Protein AF-A0A439R887-F1 (afdb_monomer_lite)

Foldseek 3Di:
DDDDDDDDDDDDDPLVVQLLCVLCVVVVHDSVVLVVQCVVCVVVVHHSDDPVSVVSSVVSCVVSVPPDDPVCVVVDDDPPDDPVPDFDDDDDDDDDPDALVPPVVCPALVNVVVPPPPSDKCWPPPNVSPDDQQTWIWDDDPPWIKIKGWNDWFSDDPDRPDTDTDIDIDTDDDDPDD

Sequence (178 aa):
MTIERVQTGVRLEKRLVKVLKALAEHRDMSLGELIEGIVLHAFEGQTPFSAATLETIGQLKRIYGMELGAADSHRLVEIAGEGDDQPFERSHSIVLSGPIDRVFPLFTPTGETLWVDGWDPEFLHPQDGETRQGMVFRTAHGDETTLWACTDWDPVALCPGDAGFAFRICRGGLPPDR

Secondary structure (DSSP, 8-state):
-------------HHHHHHHHHHHHHTT--HHHHHHHHHHHHHTT--SS-HHHHHHHHHHHHHHT----GGGTTT-----SS-TTPPPP-------SS-HHHHGGGGSHHHHTTTSTT---EEEESTT----TT-EEEEEETTEEEEEEEEEEESS-SSTT--EEEEEEEESS-----

pLDDT: mean 83.42, std 14.76, range [33.59, 97.62]

Radius of gyration: 22.17 Å; chains: 1; bounding box: 48×38×55 Å

Structure (mmCIF, N/CA/C/O backbone):
data_AF-A0A439R887-F1
#
_entry.id   AF-A0A439R887-F1
#
loop_
_atom_site.group_PDB
_atom_site.id
_atom_site.type_symbol
_atom_site.label_atom_id
_atom_site.label_alt_id
_atom_site.label_comp_id
_atom_site.label_asym_id
_atom_site.label_entity_id
_atom_site.label_seq_id
_atom_site.pdbx_PDB_ins_code
_atom_site.Cartn_x
_atom_site.Cartn_y
_atom_site.Cartn_z
_atom_site.occupancy
_atom_site.B_iso_or_equiv
_atom_site.auth_seq_id
_atom_site.auth_comp_id
_atom_site.auth_asym_id
_atom_site.auth_atom_id
_atom_site.pdbx_PDB_model_num
ATOM 1 N N . MET A 1 1 ? -16.668 16.278 -2.827 1.00 71.94 1 MET A N 1
ATOM 2 C CA . MET A 1 1 ? -15.305 16.748 -3.148 1.00 71.94 1 MET A CA 1
ATOM 3 C C . MET A 1 1 ? -14.646 15.667 -3.985 1.00 71.94 1 MET A C 1
ATOM 5 O O . MET A 1 1 ? -14.754 14.510 -3.606 1.00 71.94 1 MET A O 1
ATOM 9 N N . THR A 1 2 ? -14.071 16.012 -5.135 1.00 78.81 2 THR A N 1
ATOM 10 C CA . THR A 1 2 ? -13.355 15.055 -5.998 1.00 78.81 2 THR A CA 1
ATOM 11 C C . THR A 1 2 ? -11.912 14.959 -5.522 1.00 78.81 2 THR A C 1
ATOM 13 O O . THR A 1 2 ? -11.317 15.993 -5.227 1.00 78.81 2 THR A O 1
ATOM 16 N N . ILE A 1 3 ? -11.371 13.746 -5.421 1.00 90.94 3 ILE A N 1
ATOM 17 C CA . ILE A 1 3 ? -10.000 13.503 -4.959 1.00 90.94 3 ILE A CA 1
ATOM 18 C C . ILE A 1 3 ? -9.285 12.514 -5.882 1.00 90.94 3 ILE A C 1
ATOM 20 O O . ILE A 1 3 ? -9.931 11.708 -6.553 1.00 90.94 3 ILE A O 1
ATOM 24 N N . GLU A 1 4 ? -7.958 12.566 -5.873 1.00 88.94 4 GLU A N 1
ATOM 25 C CA . GLU A 1 4 ? -7.071 11.599 -6.519 1.00 88.94 4 GLU A CA 1
ATOM 26 C C . GLU A 1 4 ? -6.555 10.596 -5.479 1.00 88.94 4 GLU A C 1
ATOM 28 O O . GLU A 1 4 ? -6.311 10.959 -4.328 1.00 88.94 4 GLU A O 1
ATOM 33 N N . ARG A 1 5 ? -6.402 9.325 -5.871 1.00 86.31 5 ARG A N 1
ATOM 34 C CA . ARG A 1 5 ? -5.885 8.261 -5.000 1.00 86.31 5 ARG A CA 1
ATOM 35 C C . ARG A 1 5 ? -4.577 7.722 -5.558 1.00 86.31 5 ARG A C 1
ATOM 37 O O . ARG A 1 5 ? -4.506 7.371 -6.731 1.00 86.31 5 ARG A O 1
ATOM 44 N N . VAL A 1 6 ? -3.584 7.575 -4.686 1.00 86.56 6 VAL A N 1
ATOM 45 C CA . VAL A 1 6 ? -2.276 6.997 -5.016 1.00 86.56 6 VAL A CA 1
ATOM 46 C C . VAL A 1 6 ? -2.082 5.708 -4.224 1.00 86.56 6 VAL A C 1
ATOM 48 O O . VAL A 1 6 ? -2.336 5.667 -3.020 1.00 86.56 6 VAL A O 1
ATOM 51 N N . GLN A 1 7 ? -1.626 4.643 -4.888 1.00 79.25 7 GLN A N 1
ATOM 52 C CA . GLN A 1 7 ? -1.245 3.407 -4.204 1.00 79.25 7 GLN A CA 1
ATOM 53 C C . GLN A 1 7 ? 0.151 3.550 -3.594 1.00 79.25 7 GLN A C 1
ATOM 55 O O . GLN A 1 7 ? 1.108 3.888 -4.290 1.00 79.25 7 GLN A O 1
ATOM 60 N N . THR A 1 8 ? 0.284 3.254 -2.301 1.00 78.88 8 THR A N 1
ATOM 61 C CA . THR A 1 8 ? 1.555 3.356 -1.573 1.00 78.88 8 THR A CA 1
ATOM 62 C C . THR A 1 8 ? 1.997 1.993 -1.043 1.00 78.88 8 THR A C 1
ATOM 64 O O . THR A 1 8 ? 1.184 1.166 -0.630 1.00 78.88 8 THR A O 1
ATOM 67 N N . GLY A 1 9 ? 3.307 1.737 -1.075 1.00 79.31 9 GLY A N 1
ATOM 68 C CA . GLY A 1 9 ? 3.920 0.552 -0.475 1.00 79.31 9 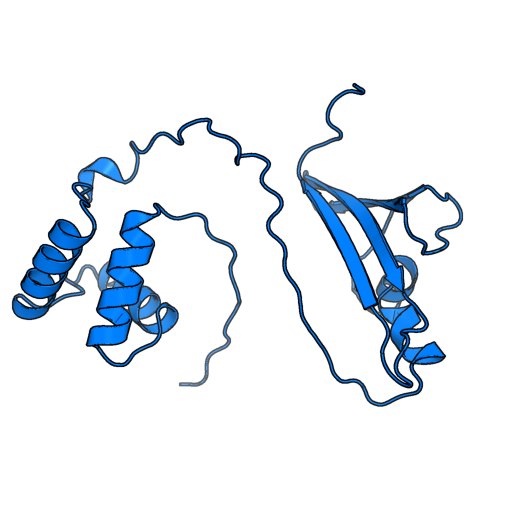GLY A CA 1
ATOM 69 C C . GLY A 1 9 ? 4.550 0.915 0.864 1.00 79.31 9 GLY A C 1
ATOM 70 O O . GLY A 1 9 ? 5.709 1.313 0.894 1.00 79.31 9 GLY A O 1
ATOM 71 N N . VAL A 1 10 ? 3.792 0.815 1.958 1.00 83.00 10 VAL A N 1
ATOM 72 C CA . VAL A 1 10 ? 4.299 1.069 3.318 1.00 83.00 10 VAL A CA 1
ATOM 73 C C . VAL A 1 10 ? 4.499 -0.237 4.084 1.00 83.00 10 VAL A C 1
ATOM 75 O O . VAL A 1 10 ? 3.668 -1.145 4.012 1.00 83.00 10 VAL A O 1
ATOM 78 N N . ARG A 1 11 ? 5.594 -0.326 4.848 1.00 82.12 11 ARG A N 1
ATOM 79 C CA . ARG A 1 11 ? 5.828 -1.405 5.819 1.00 82.12 11 ARG A CA 1
ATOM 80 C C . ARG A 1 11 ? 5.211 -1.001 7.156 1.00 82.12 11 ARG A C 1
ATOM 82 O O . ARG A 1 11 ? 5.446 0.095 7.652 1.00 82.12 11 ARG A O 1
ATOM 89 N N . LEU A 1 12 ? 4.397 -1.884 7.725 1.00 89.25 12 LEU A N 1
ATOM 90 C CA . LEU A 1 12 ? 3.714 -1.686 9.002 1.00 89.25 12 LEU A CA 1
ATOM 91 C C . LEU A 1 12 ? 3.851 -2.951 9.847 1.00 89.25 12 LEU A C 1
ATOM 93 O O . LEU A 1 12 ? 3.983 -4.054 9.312 1.00 89.25 12 LEU A O 1
ATOM 97 N N . GLU A 1 13 ? 3.773 -2.808 11.169 1.00 91.69 13 GLU A N 1
ATOM 98 C CA . GLU A 1 13 ? 3.819 -3.958 12.069 1.00 91.69 13 GLU A CA 1
ATOM 99 C C . GLU A 1 13 ? 2.657 -4.931 11.783 1.00 91.69 13 GLU A C 1
ATOM 101 O O . GLU A 1 13 ? 1.506 -4.546 11.554 1.00 91.69 13 GLU A O 1
ATOM 106 N N . LYS A 1 14 ? 2.968 -6.229 11.772 1.00 89.00 14 LYS A N 1
ATOM 107 C CA . LYS A 1 14 ? 2.067 -7.296 11.320 1.00 89.00 14 LYS A CA 1
ATOM 108 C C . LYS A 1 14 ? 0.748 -7.339 12.094 1.00 89.00 14 LYS A C 1
ATOM 110 O O . LYS A 1 14 ? -0.310 -7.529 11.491 1.00 89.00 14 LYS A O 1
ATOM 115 N N . ARG A 1 15 ? 0.788 -7.229 13.423 1.00 93.75 15 ARG A N 1
ATOM 116 C CA . ARG A 1 15 ? -0.407 -7.248 14.279 1.00 93.75 15 ARG A CA 1
ATOM 117 C C . ARG A 1 15 ? -1.204 -5.952 14.116 1.00 93.75 15 ARG A C 1
ATOM 119 O O . ARG A 1 15 ? -2.429 -6.019 14.132 1.00 93.75 15 ARG A O 1
ATOM 126 N N . LEU A 1 16 ? -0.559 -4.812 13.860 1.00 94.81 16 LEU A N 1
ATOM 127 C CA . LEU A 1 16 ? -1.212 -3.530 13.566 1.00 94.81 16 LEU A CA 1
ATOM 128 C C . LEU A 1 16 ? -2.063 -3.607 12.322 1.00 94.81 16 LEU A C 1
ATOM 130 O O . LEU A 1 16 ? -3.242 -3.267 12.374 1.00 94.81 16 LEU A O 1
ATOM 134 N N . VAL A 1 17 ? -1.518 -4.163 11.245 1.00 95.00 17 VAL A N 1
ATOM 135 C CA . VAL A 1 17 ? -2.292 -4.374 10.022 1.00 95.00 17 VAL A CA 1
ATOM 136 C C . VAL A 1 17 ? -3.487 -5.301 10.274 1.00 95.00 17 VAL A C 1
ATOM 138 O O . VAL A 1 17 ? -4.568 -5.046 9.748 1.00 95.00 17 VAL A O 1
ATOM 141 N N . LYS A 1 18 ? -3.346 -6.343 11.107 1.00 93.81 18 LYS A N 1
ATOM 142 C CA . LYS A 1 18 ? -4.470 -7.231 11.465 1.00 93.81 18 LYS A CA 1
ATOM 143 C C . LYS A 1 18 ? -5.569 -6.506 12.242 1.00 93.81 18 LYS A C 1
ATOM 145 O O . LYS A 1 18 ? -6.741 -6.665 11.909 1.00 93.81 18 LYS A O 1
ATOM 150 N N . VAL A 1 19 ? -5.200 -5.706 13.243 1.00 97.12 19 VAL A N 1
ATOM 151 C CA . VAL A 1 19 ? -6.155 -4.909 14.029 1.00 97.12 19 VAL A CA 1
ATOM 152 C C . VAL A 1 19 ? -6.863 -3.892 13.134 1.00 97.12 19 VAL A C 1
ATOM 154 O O . VAL A 1 19 ? -8.087 -3.817 13.170 1.00 97.12 19 VAL A O 1
ATOM 157 N N . LEU A 1 20 ? -6.123 -3.160 12.294 1.00 96.69 20 LEU A N 1
ATOM 158 C CA . LEU A 1 20 ? -6.692 -2.160 11.387 1.00 96.69 20 LEU A CA 1
ATOM 159 C C . LEU A 1 20 ? -7.643 -2.786 10.362 1.00 96.69 20 LEU A C 1
ATOM 161 O O . LEU A 1 20 ? -8.750 -2.289 10.190 1.00 96.69 20 LEU A O 1
ATOM 165 N N . LYS A 1 21 ? -7.257 -3.899 9.723 1.00 95.62 21 LYS A N 1
ATOM 166 C CA . LYS A 1 21 ? -8.122 -4.602 8.760 1.00 95.62 21 LYS A CA 1
ATOM 167 C C . LYS A 1 21 ? -9.399 -5.128 9.415 1.00 95.62 21 LYS A C 1
ATOM 169 O O . LYS A 1 21 ? -10.473 -4.955 8.858 1.00 95.62 21 LYS A O 1
ATOM 174 N N . ALA A 1 22 ? -9.293 -5.725 10.602 1.00 96.50 22 ALA A N 1
ATOM 175 C CA . ALA A 1 22 ? -10.462 -6.221 11.323 1.00 96.50 22 ALA A CA 1
ATOM 176 C C . ALA A 1 22 ? -11.391 -5.088 11.789 1.00 96.50 22 ALA A C 1
ATOM 178 O O . ALA A 1 22 ? -12.608 -5.245 11.773 1.00 96.50 22 ALA A 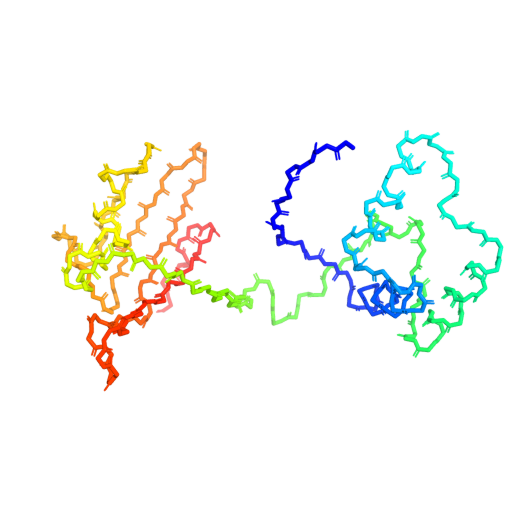O 1
ATOM 179 N N . LEU A 1 23 ? -10.833 -3.940 12.185 1.00 97.31 23 LEU A N 1
ATOM 180 C CA . LEU A 1 23 ? -11.625 -2.767 12.546 1.00 97.31 23 LEU A CA 1
ATOM 181 C C . LEU A 1 23 ? -12.331 -2.155 11.331 1.00 97.31 23 LEU A C 1
ATOM 183 O O . LEU A 1 23 ? -13.487 -1.761 11.452 1.00 97.31 23 LEU A O 1
ATOM 187 N N . ALA A 1 24 ? -11.642 -2.074 10.189 1.00 96.81 24 ALA A N 1
ATOM 188 C CA . ALA A 1 24 ? -12.210 -1.579 8.938 1.00 96.81 24 ALA A CA 1
ATOM 189 C C . ALA A 1 24 ? -13.404 -2.445 8.503 1.00 96.81 24 ALA A C 1
ATOM 191 O O . ALA A 1 24 ? -14.481 -1.910 8.254 1.00 96.81 24 ALA A O 1
ATOM 192 N N . GLU A 1 25 ? -13.245 -3.773 8.556 1.00 96.44 25 GLU A N 1
ATOM 193 C CA . GLU A 1 25 ? -14.320 -4.739 8.293 1.00 96.44 25 GLU A CA 1
ATOM 194 C C . GLU A 1 25 ? -15.502 -4.557 9.256 1.00 96.44 25 GLU A C 1
ATOM 196 O O . GLU A 1 25 ? -16.642 -4.440 8.829 1.00 96.44 25 GLU A O 1
ATOM 201 N N . HIS A 1 26 ? -15.246 -4.432 10.565 1.00 94.69 26 HIS A N 1
ATOM 202 C CA . HIS A 1 26 ? -16.297 -4.187 11.565 1.00 94.69 26 HIS A CA 1
ATOM 203 C C . HIS A 1 26 ? -17.066 -2.870 11.321 1.00 94.69 26 HIS A C 1
ATOM 205 O O . HIS A 1 26 ? -18.134 -2.647 11.893 1.00 94.69 26 HIS A O 1
ATOM 211 N N . ARG A 1 27 ? -16.503 -1.938 10.549 1.00 92.50 27 ARG A N 1
ATOM 212 C CA . ARG A 1 27 ? -17.101 -0.632 10.251 1.00 92.50 27 ARG A CA 1
ATOM 213 C C . ARG A 1 27 ? -17.559 -0.498 8.803 1.00 92.50 27 ARG A C 1
ATOM 215 O O . ARG A 1 27 ? -17.874 0.622 8.408 1.00 92.50 27 ARG A O 1
ATOM 222 N N . ASP A 1 28 ? -17.595 -1.602 8.058 1.00 95.19 28 ASP A N 1
ATOM 223 C CA . ASP A 1 28 ? -18.018 -1.653 6.658 1.00 95.19 28 ASP A CA 1
ATOM 224 C C . ASP A 1 28 ? -17.296 -0.608 5.782 1.00 95.19 28 ASP A C 1
ATOM 226 O O . ASP A 1 28 ? -17.901 0.049 4.935 1.00 95.19 28 ASP A O 1
ATOM 230 N N . MET A 1 29 ? -15.989 -0.417 6.008 1.00 95.94 29 MET A N 1
ATOM 231 C CA . MET A 1 29 ? -15.157 0.546 5.275 1.00 95.94 29 MET A CA 1
ATOM 232 C C . MET A 1 29 ? -13.830 -0.064 4.829 1.00 95.94 29 MET A C 1
ATOM 234 O O . MET A 1 29 ? -13.356 -1.061 5.375 1.00 95.94 29 MET A O 1
ATOM 238 N N . SER A 1 30 ? -13.186 0.558 3.844 1.00 94.56 30 SER A N 1
ATOM 239 C CA . SER A 1 30 ? -11.858 0.137 3.405 1.00 94.56 30 SER A CA 1
ATOM 240 C C . SER A 1 30 ? -10.769 0.510 4.420 1.00 94.56 30 SER A C 1
ATOM 242 O O . SER A 1 30 ? -10.880 1.473 5.180 1.00 94.56 30 SER A O 1
ATOM 244 N N . LEU A 1 31 ? -9.645 -0.218 4.386 1.00 93.62 31 LEU A N 1
ATOM 245 C CA . LEU A 1 31 ? -8.458 0.131 5.177 1.00 93.62 31 LEU A CA 1
ATOM 246 C C . LEU A 1 31 ? -7.951 1.548 4.853 1.00 93.62 31 LEU A C 1
ATOM 248 O O . LEU A 1 31 ? -7.495 2.249 5.751 1.00 93.62 31 LEU A O 1
ATOM 252 N N . GLY A 1 32 ? -8.043 1.963 3.584 1.00 93.00 32 GLY A N 1
ATOM 253 C CA . GLY A 1 32 ? -7.653 3.305 3.149 1.00 93.00 32 GLY A CA 1
ATOM 254 C C . GLY A 1 32 ? -8.511 4.391 3.795 1.00 93.00 32 GLY A C 1
ATOM 255 O O . GLY A 1 32 ? -7.962 5.301 4.402 1.00 93.00 32 GLY A O 1
ATOM 256 N N . GLU A 1 33 ? -9.840 4.252 3.759 1.00 94.44 33 GLU A N 1
ATOM 257 C CA . GLU A 1 33 ? -10.764 5.207 4.396 1.00 94.44 33 GLU A CA 1
ATOM 258 C C . GLU A 1 33 ? -10.558 5.288 5.911 1.00 94.44 33 GLU A C 1
ATOM 260 O O . GLU A 1 33 ? -10.559 6.380 6.479 1.00 94.44 33 GLU A O 1
ATOM 265 N N . LEU A 1 34 ? -10.326 4.144 6.565 1.00 96.06 34 LEU A N 1
ATOM 266 C CA . LEU A 1 34 ? -10.011 4.110 7.990 1.00 96.06 34 LEU A CA 1
ATOM 267 C C . LEU A 1 34 ? -8.724 4.893 8.294 1.00 96.06 34 LEU A C 1
ATOM 269 O O . LEU A 1 34 ? -8.705 5.702 9.220 1.00 96.06 34 LEU A O 1
ATOM 273 N N . ILE A 1 35 ? -7.652 4.659 7.530 1.00 94.69 35 ILE A N 1
ATOM 274 C CA . ILE A 1 35 ? -6.363 5.337 7.732 1.00 94.69 35 ILE A CA 1
ATOM 275 C C . ILE A 1 35 ? -6.487 6.836 7.451 1.00 94.69 35 ILE A C 1
ATOM 277 O O . ILE A 1 35 ? -6.047 7.635 8.275 1.00 94.69 35 ILE A O 1
ATOM 281 N N . GLU A 1 36 ? -7.110 7.226 6.337 1.00 94.81 36 GLU A N 1
ATOM 282 C CA . GLU A 1 36 ? -7.353 8.631 5.995 1.00 94.81 36 GLU A CA 1
ATOM 283 C C . GLU A 1 36 ? -8.132 9.334 7.113 1.00 94.81 36 GLU A C 1
ATOM 285 O O . GLU A 1 36 ? -7.715 10.389 7.588 1.00 94.81 36 GLU A O 1
ATOM 290 N N . GLY A 1 37 ? -9.200 8.707 7.617 1.00 94.69 37 GLY A N 1
ATOM 291 C CA . GLY A 1 37 ? -9.980 9.232 8.735 1.00 94.69 37 GLY A CA 1
ATOM 292 C C . GLY A 1 37 ? -9.150 9.424 10.006 1.00 94.69 37 GLY A C 1
ATOM 293 O O . GLY A 1 37 ? -9.233 10.481 10.633 1.00 94.69 37 GLY A O 1
ATOM 294 N N . ILE A 1 38 ? -8.320 8.443 10.379 1.00 95.50 38 ILE A N 1
ATOM 295 C CA . ILE A 1 38 ? -7.424 8.547 11.543 1.00 95.50 38 ILE A CA 1
ATOM 296 C C . ILE A 1 38 ? -6.452 9.720 11.380 1.00 95.50 38 ILE A C 1
ATOM 298 O O . ILE A 1 38 ? -6.281 10.509 12.310 1.00 95.50 38 ILE A O 1
ATOM 302 N N . VAL A 1 39 ? -5.822 9.834 10.208 1.00 95.38 39 VAL A N 1
ATOM 303 C CA . VAL A 1 39 ? -4.808 10.856 9.921 1.00 95.38 39 VAL A CA 1
ATOM 304 C C . VAL A 1 39 ? -5.417 12.256 9.920 1.00 95.38 39 VAL A C 1
ATOM 306 O O . VAL A 1 39 ? -4.837 13.155 10.522 1.00 95.38 39 VAL A O 1
ATOM 309 N N . LEU A 1 40 ? -6.600 12.443 9.327 1.00 95.38 40 LEU A N 1
ATOM 310 C CA . LEU A 1 40 ? -7.287 13.739 9.319 1.00 95.38 40 LEU A CA 1
ATOM 311 C C . LEU A 1 40 ? -7.625 14.218 10.738 1.00 95.38 40 LEU A C 1
ATOM 313 O O . LEU A 1 40 ? -7.297 15.347 11.091 1.00 95.38 40 LEU A O 1
ATOM 317 N N . HIS A 1 41 ? -8.179 13.348 11.592 1.00 94.31 41 HIS A N 1
ATOM 318 C CA . HIS A 1 41 ? -8.421 13.704 12.997 1.00 94.31 41 HIS A CA 1
ATOM 319 C C . HIS A 1 41 ? -7.114 14.027 13.730 1.00 94.31 41 HIS A C 1
ATOM 321 O O . HIS A 1 41 ? -7.066 14.981 14.503 1.00 94.31 41 HIS A O 1
ATOM 327 N N . ALA A 1 42 ? -6.042 13.265 13.483 1.00 92.75 42 ALA A N 1
ATOM 328 C CA . ALA A 1 42 ? -4.742 13.516 14.096 1.00 92.75 42 ALA A CA 1
ATOM 329 C C . ALA A 1 42 ? -4.143 14.868 13.665 1.00 92.75 42 ALA A C 1
ATOM 331 O O . ALA A 1 42 ? -3.608 15.583 14.512 1.00 92.75 42 ALA A O 1
ATOM 332 N N . PHE A 1 43 ? -4.273 15.250 12.389 1.00 94.38 43 PHE A N 1
ATOM 333 C CA . PHE A 1 43 ? -3.866 16.570 11.890 1.00 94.38 43 PHE A CA 1
ATOM 334 C C . PHE A 1 43 ? -4.647 17.713 12.549 1.00 94.38 43 PHE A C 1
ATOM 336 O O . PHE A 1 43 ? -4.085 18.781 12.778 1.00 94.38 43 PHE A O 1
ATOM 343 N N . GLU A 1 44 ? -5.907 17.479 12.917 1.00 96.06 44 GLU A N 1
ATOM 344 C CA . GLU A 1 44 ? -6.741 18.432 13.659 1.00 96.06 44 GLU A CA 1
ATOM 345 C C . GLU A 1 44 ? -6.565 18.354 15.189 1.00 96.06 44 GLU A C 1
ATOM 347 O O . GLU A 1 44 ? -7.215 19.096 15.927 1.00 96.06 44 GLU A O 1
ATOM 352 N N . GLY A 1 45 ? -5.704 17.463 15.695 1.00 93.50 45 GLY A N 1
ATOM 353 C CA . GLY A 1 45 ? -5.504 17.247 17.133 1.00 93.50 45 GLY A CA 1
ATOM 354 C C . GLY A 1 45 ? -6.703 16.606 17.849 1.00 93.50 45 GLY A C 1
ATOM 355 O O . GLY A 1 45 ? -6.828 16.718 19.069 1.00 93.50 45 GLY A O 1
ATOM 356 N N . GLN A 1 46 ? -7.595 15.948 17.109 1.00 91.12 46 GLN A N 1
ATOM 357 C CA . GLN A 1 46 ? -8.801 15.298 17.618 1.00 91.12 46 GLN A CA 1
ATOM 358 C C . GLN A 1 46 ? -8.586 13.799 17.865 1.00 91.12 46 GLN A C 1
ATOM 360 O O . GLN A 1 46 ? -7.668 13.172 17.335 1.00 91.12 46 GLN A O 1
ATOM 365 N N . THR A 1 47 ? -9.470 13.185 18.658 1.00 91.06 47 THR A N 1
ATOM 366 C CA . THR A 1 47 ? -9.452 11.735 18.881 1.00 91.06 47 THR A CA 1
ATOM 367 C C . THR A 1 47 ? -10.228 11.013 17.773 1.00 91.06 47 THR A C 1
ATOM 369 O O . THR A 1 47 ? -11.441 11.205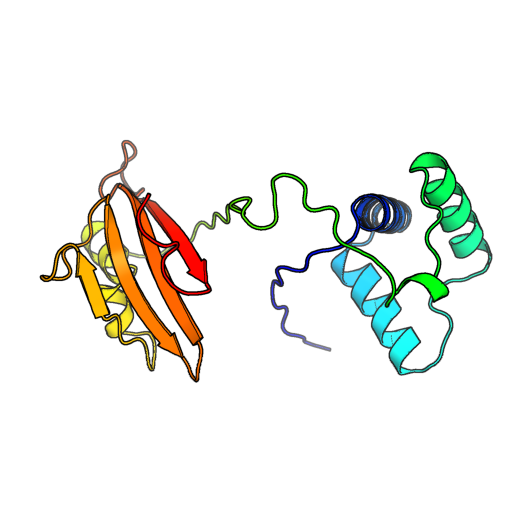 17.683 1.00 91.06 47 THR A O 1
ATOM 372 N N . PRO A 1 48 ? -9.595 10.129 16.982 1.00 91.44 48 PRO A N 1
ATOM 373 C CA . PRO A 1 48 ? -10.226 9.492 15.819 1.00 91.44 48 PRO A CA 1
ATOM 374 C C . PRO A 1 48 ? -11.292 8.444 16.173 1.00 91.44 48 PRO A C 1
ATOM 376 O O . PRO A 1 48 ? -12.015 7.959 15.304 1.00 91.44 48 PRO A O 1
ATOM 379 N N . PHE A 1 49 ? -11.383 8.044 17.444 1.00 95.19 49 PHE A N 1
ATOM 380 C CA . PHE A 1 49 ? -12.195 6.915 17.880 1.00 95.19 49 PHE A CA 1
ATOM 381 C C . PHE A 1 49 ? -13.044 7.260 19.100 1.00 95.19 49 PHE A C 1
ATOM 383 O O . PHE A 1 49 ? -12.554 7.798 20.089 1.00 95.19 49 PHE A O 1
ATOM 390 N N . SER A 1 50 ? -14.317 6.866 19.047 1.00 94.12 50 SER A N 1
ATOM 391 C CA . SER A 1 50 ? -15.221 6.903 20.200 1.00 94.12 50 SER A CA 1
ATOM 392 C C . SER A 1 50 ? -14.839 5.862 21.260 1.00 94.12 50 SER A C 1
ATOM 394 O O . SER A 1 50 ? -14.158 4.882 20.952 1.00 94.12 50 SER A O 1
ATOM 396 N N . ALA A 1 51 ? -15.360 6.001 22.483 1.00 96.56 51 ALA A N 1
ATOM 397 C CA . ALA A 1 51 ? -15.149 5.025 23.557 1.00 96.56 51 ALA A CA 1
ATOM 398 C C . ALA A 1 51 ? -15.553 3.589 23.161 1.00 96.56 51 ALA A C 1
ATOM 400 O O . ALA A 1 51 ? -14.795 2.651 23.394 1.00 96.56 51 ALA A O 1
ATOM 401 N N . ALA A 1 52 ? -16.692 3.419 22.479 1.00 95.50 52 ALA A N 1
ATOM 402 C CA . ALA A 1 52 ? -17.139 2.112 21.986 1.00 95.50 52 ALA A CA 1
ATOM 403 C C . ALA A 1 52 ? -16.192 1.539 20.912 1.00 95.50 52 ALA A C 1
ATOM 405 O O . ALA A 1 52 ? -15.898 0.342 20.883 1.00 95.50 52 ALA A O 1
ATOM 406 N N . THR A 1 53 ? -15.659 2.402 20.037 1.00 95.25 53 THR A N 1
ATOM 407 C CA . THR A 1 53 ? -14.641 1.992 19.059 1.00 95.25 53 THR A CA 1
ATOM 408 C C . THR A 1 53 ? -13.356 1.542 19.757 1.00 95.25 53 THR A C 1
ATOM 410 O O . THR A 1 53 ? -12.779 0.528 19.377 1.00 95.25 53 THR A O 1
ATOM 413 N N . LEU A 1 54 ? -12.915 2.268 20.788 1.00 96.88 54 LEU A N 1
ATOM 414 C CA . LEU A 1 54 ? -11.715 1.933 21.558 1.00 96.88 54 LEU A CA 1
ATOM 415 C C . LEU A 1 54 ? -11.856 0.594 22.292 1.00 96.88 54 LEU A C 1
ATOM 417 O O . LEU A 1 54 ? -10.890 -0.165 22.351 1.00 96.88 54 LEU A O 1
ATOM 421 N N . GLU A 1 55 ? -13.050 0.258 22.784 1.00 97.38 55 GLU A N 1
ATOM 422 C CA . GLU A 1 55 ? -13.325 -1.064 23.358 1.00 97.38 55 GLU A CA 1
ATOM 423 C C . GLU A 1 55 ? -13.154 -2.179 22.315 1.00 97.38 55 GLU A C 1
ATOM 425 O O . GLU A 1 55 ? -12.464 -3.171 22.569 1.00 97.38 55 GLU A O 1
ATOM 430 N N . THR A 1 56 ? -13.706 -1.976 21.115 1.00 97.00 56 THR A N 1
ATOM 431 C CA . THR A 1 56 ? -13.561 -2.910 19.985 1.00 97.00 56 THR A CA 1
ATOM 432 C C . THR A 1 56 ? -12.084 -3.085 19.616 1.00 97.00 56 THR A C 1
ATOM 434 O O . THR A 1 56 ? -11.594 -4.206 19.488 1.00 97.00 56 THR A O 1
ATOM 437 N N . ILE A 1 57 ? -11.330 -1.983 19.528 1.00 97.25 57 ILE A N 1
ATOM 438 C CA . ILE A 1 57 ? -9.881 -2.012 19.289 1.00 97.25 57 ILE A CA 1
ATOM 439 C C . ILE A 1 57 ? -9.173 -2.807 20.391 1.00 97.25 57 ILE A C 1
ATOM 441 O O . ILE A 1 57 ? -8.334 -3.650 20.087 1.00 97.25 57 ILE A O 1
ATOM 445 N N . GLY A 1 58 ? -9.527 -2.606 21.662 1.00 97.25 58 GLY A N 1
ATOM 446 C CA . GLY A 1 58 ? -8.962 -3.357 22.784 1.00 97.25 58 GLY A CA 1
ATOM 447 C C . GLY A 1 58 ? -9.252 -4.863 22.723 1.00 97.25 58 GLY A C 1
ATOM 448 O O . GLY A 1 58 ? -8.402 -5.673 23.096 1.00 97.25 58 GLY A O 1
ATOM 449 N N . GLN A 1 59 ? -10.426 -5.269 22.234 1.00 97.62 59 GLN A N 1
ATOM 450 C CA . GLN A 1 59 ? -10.749 -6.677 21.970 1.00 97.62 59 GLN A CA 1
ATOM 451 C C . GLN A 1 59 ? -9.891 -7.241 20.830 1.00 97.62 59 GLN A C 1
ATOM 453 O O . GLN A 1 59 ? -9.256 -8.282 20.998 1.00 97.62 59 GLN A O 1
ATOM 458 N N . LEU A 1 60 ? -9.799 -6.525 19.707 1.00 97.00 60 LEU A N 1
ATOM 459 C CA . LEU A 1 60 ? -8.989 -6.925 18.553 1.00 97.00 60 LEU A CA 1
ATOM 460 C C . LEU A 1 60 ? -7.498 -7.022 18.898 1.00 97.00 60 LEU A C 1
ATOM 462 O O . LEU A 1 60 ? -6.840 -7.989 18.512 1.00 97.00 60 LEU A O 1
ATOM 466 N N . LYS A 1 61 ? -6.967 -6.069 19.674 1.00 97.12 61 LYS A N 1
ATOM 467 C CA . LYS A 1 61 ? -5.589 -6.111 20.179 1.00 97.12 61 LYS A CA 1
ATOM 468 C C . LYS A 1 61 ? -5.333 -7.389 20.971 1.00 97.12 61 LYS A C 1
ATOM 470 O O . LYS A 1 61 ? -4.346 -8.062 20.696 1.00 97.12 61 LYS A O 1
ATOM 475 N N . ARG A 1 62 ? -6.241 -7.777 21.875 1.00 96.94 62 ARG A N 1
ATOM 476 C CA . ARG A 1 62 ? -6.129 -9.034 22.636 1.00 96.94 62 ARG A CA 1
ATOM 477 C C . ARG A 1 62 ? -6.163 -10.267 21.734 1.00 96.94 62 ARG A C 1
ATOM 479 O O . ARG A 1 62 ? -5.319 -11.141 21.892 1.00 96.94 62 ARG A O 1
ATOM 486 N N . ILE A 1 63 ? -7.082 -10.318 20.767 1.00 95.69 63 ILE A N 1
ATOM 487 C CA . ILE A 1 63 ? -7.198 -11.437 19.811 1.00 95.69 63 ILE A CA 1
ATOM 488 C C . ILE A 1 63 ? -5.896 -11.629 19.024 1.00 95.69 63 ILE A C 1
ATOM 490 O O . ILE A 1 63 ? -5.439 -12.753 18.834 1.00 95.69 63 ILE A O 1
ATOM 494 N N . TYR A 1 64 ? -5.279 -10.533 18.581 1.00 92.12 64 TYR A N 1
ATOM 495 C CA . TYR A 1 64 ? -4.051 -10.578 17.787 1.00 92.12 64 TYR A CA 1
ATOM 496 C C . TYR A 1 64 ? -2.758 -10.498 18.613 1.00 92.12 64 TYR A C 1
ATOM 498 O O . TYR A 1 64 ? -1.672 -10.523 18.029 1.00 92.12 64 TYR A O 1
ATOM 506 N N . GLY A 1 65 ? -2.855 -10.415 19.944 1.00 94.19 65 GLY A N 1
ATOM 507 C CA . GLY A 1 65 ? -1.719 -10.273 20.857 1.00 94.19 65 GLY A CA 1
ATOM 508 C C . GLY A 1 65 ? -0.924 -8.978 20.659 1.00 94.19 65 GLY A C 1
ATOM 509 O O . GLY A 1 65 ? 0.302 -8.994 20.735 1.00 94.19 65 GLY A O 1
ATOM 510 N N . MET A 1 66 ? -1.567 -7.867 20.303 1.00 92.81 66 MET A N 1
ATOM 511 C CA . MET A 1 66 ? -0.893 -6.576 20.170 1.00 92.81 66 MET A CA 1
ATOM 512 C C . MET A 1 66 ? -0.797 -5.859 21.517 1.00 92.81 66 MET A C 1
ATOM 514 O O . MET A 1 66 ? -1.792 -5.332 22.012 1.00 92.81 66 MET A O 1
ATOM 518 N N . GLU A 1 67 ? 0.433 -5.679 21.987 1.00 92.12 67 GLU A N 1
ATOM 519 C CA . GLU A 1 67 ? 0.734 -4.887 23.187 1.00 92.12 67 GLU A CA 1
ATOM 520 C C . GLU A 1 67 ? 1.222 -3.464 22.866 1.00 92.12 67 GLU A C 1
ATOM 522 O O . GLU A 1 67 ? 1.187 -2.597 23.733 1.00 92.12 67 GLU A O 1
ATOM 527 N N . LEU A 1 68 ? 1.617 -3.196 21.612 1.00 91.06 68 LEU A N 1
ATOM 528 C CA . LEU A 1 68 ? 2.179 -1.906 21.196 1.00 91.06 68 LEU A CA 1
ATOM 529 C C . LEU A 1 68 ? 1.246 -0.727 21.502 1.00 91.06 68 LEU A C 1
ATOM 531 O O . LEU A 1 68 ? 0.023 -0.805 21.311 1.00 91.06 68 LEU A O 1
ATOM 535 N N . GLY A 1 69 ? 1.842 0.378 21.945 1.00 89.94 69 GLY A N 1
ATOM 536 C CA . GLY A 1 69 ? 1.185 1.660 22.173 1.00 89.94 69 GLY A CA 1
ATOM 537 C C . GLY A 1 69 ? 1.877 2.815 21.448 1.00 89.94 69 GLY A C 1
ATOM 538 O O . GLY A 1 69 ? 2.917 2.657 20.814 1.00 89.94 69 GLY A O 1
ATOM 539 N N . ALA A 1 70 ? 1.306 4.017 21.567 1.00 87.50 70 ALA A N 1
ATOM 540 C CA . ALA A 1 70 ? 1.848 5.218 20.921 1.00 87.50 70 ALA A CA 1
ATOM 541 C C . ALA A 1 70 ? 3.285 5.554 21.377 1.00 87.50 70 ALA A C 1
ATOM 543 O O . ALA A 1 70 ? 4.076 6.065 20.589 1.00 87.50 70 ALA A O 1
ATOM 544 N N . ALA A 1 71 ? 3.648 5.214 22.620 1.00 87.19 71 ALA A N 1
ATOM 545 C CA . ALA A 1 71 ? 4.993 5.425 23.164 1.00 87.19 71 ALA A CA 1
ATOM 546 C C . ALA A 1 71 ? 6.085 4.587 22.465 1.00 87.19 71 ALA A C 1
ATOM 548 O O . ALA A 1 71 ? 7.270 4.906 22.577 1.00 87.19 71 ALA A O 1
ATOM 549 N N . ASP A 1 72 ? 5.698 3.536 21.737 1.00 88.88 72 ASP A N 1
ATOM 550 C CA . ASP A 1 72 ? 6.623 2.643 21.036 1.00 88.88 72 ASP A CA 1
ATOM 551 C C . ASP A 1 72 ? 6.902 3.095 19.594 1.00 88.88 72 ASP A C 1
ATOM 553 O O . ASP A 1 72 ? 7.834 2.593 18.974 1.00 88.88 72 ASP A O 1
ATOM 557 N N . SER A 1 73 ? 6.142 4.067 19.069 1.00 81.25 73 SER A N 1
ATOM 558 C CA . SER A 1 73 ? 6.114 4.461 17.647 1.00 81.25 73 SER A CA 1
ATOM 559 C C . SER A 1 73 ? 7.490 4.767 17.034 1.00 81.25 73 SER A C 1
ATOM 561 O O . SER A 1 73 ? 7.708 4.511 15.856 1.00 81.25 73 SER A O 1
ATOM 563 N N . HIS A 1 74 ? 8.437 5.279 17.825 1.00 79.25 74 HIS A N 1
ATOM 564 C CA . HIS A 1 74 ? 9.797 5.626 17.375 1.00 79.25 74 HIS A CA 1
ATOM 565 C C . HIS A 1 74 ? 10.886 4.727 17.974 1.00 79.25 74 HIS A C 1
ATOM 567 O O . HIS A 1 74 ? 12.067 5.060 17.945 1.00 79.25 74 HIS A O 1
ATOM 573 N N . ARG A 1 75 ? 10.481 3.611 18.584 1.00 84.12 75 ARG A N 1
ATOM 574 C CA . ARG A 1 75 ? 11.355 2.686 19.317 1.00 84.12 75 ARG A CA 1
ATOM 575 C C . ARG A 1 75 ? 11.253 1.255 18.795 1.00 84.12 75 ARG A C 1
ATOM 577 O O . ARG A 1 75 ? 11.856 0.355 19.377 1.00 84.12 75 ARG A O 1
ATOM 584 N N . LEU A 1 76 ? 10.477 1.043 17.732 1.00 83.75 76 LEU A N 1
ATOM 585 C CA . LEU A 1 76 ? 10.375 -0.248 17.069 1.00 83.75 76 LEU A CA 1
ATOM 586 C C . LEU A 1 76 ? 11.722 -0.586 16.431 1.00 83.75 76 LEU A C 1
ATOM 588 O O . LEU A 1 76 ? 12.303 0.225 15.715 1.00 83.75 76 LEU A O 1
ATOM 592 N N . VAL A 1 77 ? 12.202 -1.791 16.710 1.00 82.94 77 VAL A N 1
ATOM 593 C CA . VAL A 1 77 ? 13.392 -2.356 16.079 1.00 82.94 77 VAL A CA 1
ATOM 594 C C . VAL A 1 77 ? 12.912 -3.449 15.146 1.00 82.94 77 VAL A C 1
ATO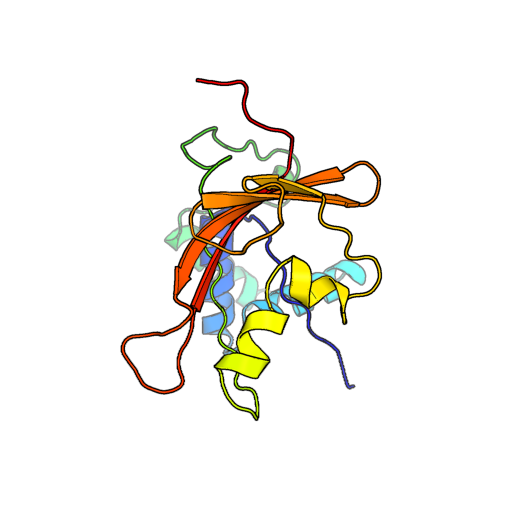M 596 O O . VAL A 1 77 ? 12.202 -4.364 15.574 1.00 82.94 77 VAL A O 1
ATOM 599 N N . GLU A 1 78 ? 13.277 -3.346 13.874 1.00 80.69 78 GLU A N 1
ATOM 600 C CA . GLU A 1 78 ? 13.014 -4.412 12.920 1.00 80.69 78 GLU A CA 1
ATOM 601 C C . GLU A 1 78 ? 13.858 -5.623 13.315 1.00 80.69 78 GLU A C 1
ATOM 603 O O . GLU A 1 78 ? 15.074 -5.534 13.498 1.00 80.69 78 GLU A O 1
ATOM 608 N N . ILE A 1 79 ? 13.205 -6.768 13.513 1.00 75.50 79 ILE A N 1
ATOM 609 C CA . ILE A 1 79 ? 13.942 -8.017 13.657 1.00 75.50 79 ILE A CA 1
ATOM 610 C C . ILE A 1 79 ? 14.589 -8.249 12.297 1.00 75.50 79 ILE A C 1
ATOM 612 O O . ILE A 1 79 ? 13.872 -8.385 11.307 1.00 75.50 79 ILE A O 1
ATOM 616 N N . ALA A 1 80 ? 15.921 -8.308 12.259 1.00 53.91 80 ALA A N 1
ATOM 617 C CA . ALA A 1 80 ? 16.656 -8.821 11.113 1.00 53.91 80 ALA A CA 1
ATOM 618 C C . ALA A 1 80 ? 16.297 -10.307 10.941 1.00 53.91 80 ALA A C 1
ATOM 620 O O . ALA A 1 80 ? 16.967 -11.203 11.446 1.00 53.91 80 ALA A O 1
ATOM 621 N N . GLY A 1 81 ? 15.158 -10.561 10.312 1.00 43.47 81 GLY A N 1
ATOM 622 C CA . GLY A 1 81 ? 14.663 -11.872 9.943 1.00 43.47 81 GLY A CA 1
ATOM 623 C C . GLY A 1 81 ? 14.293 -11.804 8.476 1.00 43.47 81 GLY A C 1
ATOM 624 O O . GLY A 1 81 ? 13.461 -10.977 8.126 1.00 43.47 81 GLY A O 1
ATOM 625 N N . GLU A 1 82 ? 14.969 -12.617 7.656 1.00 42.84 82 GLU A N 1
ATOM 626 C CA . GLU A 1 82 ? 14.636 -12.997 6.269 1.00 42.84 82 GLU A CA 1
ATOM 627 C C . GLU A 1 82 ? 13.617 -12.078 5.561 1.00 42.84 82 GLU A C 1
ATOM 629 O O . GLU A 1 82 ? 12.529 -12.512 5.186 1.00 42.84 82 GLU A O 1
ATOM 634 N N . GLY A 1 83 ? 13.922 -10.785 5.409 1.00 44.47 83 GLY A N 1
ATOM 635 C CA . GLY A 1 83 ? 12.953 -9.885 4.786 1.00 44.47 83 GLY A CA 1
ATOM 636 C C . GLY A 1 83 ? 13.227 -8.392 4.745 1.00 44.47 83 GLY A C 1
ATOM 637 O O . GLY A 1 83 ? 12.368 -7.639 4.284 1.00 44.47 83 GLY A O 1
ATOM 638 N N . ASP A 1 84 ? 14.432 -7.957 5.099 1.00 44.25 84 ASP A N 1
ATOM 639 C CA . ASP A 1 84 ? 14.944 -6.683 4.572 1.00 44.25 84 ASP A CA 1
ATOM 640 C C . ASP A 1 84 ? 15.268 -6.761 3.069 1.00 44.25 84 ASP A C 1
ATOM 642 O O . ASP A 1 84 ? 15.430 -5.745 2.407 1.00 44.25 84 ASP A O 1
ATOM 646 N N . ASP A 1 85 ? 15.242 -7.981 2.528 1.00 51.69 85 ASP A N 1
ATOM 647 C CA . ASP A 1 85 ? 15.465 -8.318 1.125 1.00 51.69 85 ASP A CA 1
ATOM 648 C C . ASP A 1 85 ? 14.398 -9.316 0.621 1.00 51.69 85 ASP A C 1
ATOM 650 O O . ASP A 1 85 ? 14.649 -10.119 -0.277 1.00 51.69 85 ASP A O 1
ATOM 654 N N . GLN A 1 86 ? 13.201 -9.354 1.241 1.00 45.00 86 GLN A N 1
ATOM 655 C CA . GLN A 1 86 ? 12.124 -10.202 0.716 1.00 45.00 86 GLN A CA 1
ATOM 656 C C . GLN A 1 86 ? 11.557 -9.510 -0.527 1.00 45.00 86 GLN A C 1
ATOM 658 O O . GLN A 1 86 ? 11.028 -8.400 -0.400 1.00 45.00 86 GLN A O 1
ATOM 663 N N . PRO A 1 87 ? 11.645 -10.133 -1.717 1.00 52.81 87 PRO A N 1
ATOM 664 C CA . PRO A 1 87 ? 11.043 -9.574 -2.913 1.00 52.81 87 PRO A CA 1
ATOM 665 C C . PRO A 1 87 ? 9.547 -9.406 -2.649 1.00 52.81 87 PRO A C 1
ATOM 667 O O . PRO A 1 87 ? 8.854 -10.382 -2.362 1.00 52.81 87 PRO A O 1
ATOM 670 N N . PHE A 1 88 ? 9.045 -8.176 -2.713 1.00 54.44 88 PHE A N 1
ATOM 671 C CA . PHE A 1 88 ? 7.610 -7.963 -2.820 1.00 54.44 88 PHE A CA 1
ATOM 672 C C . PHE A 1 88 ? 7.255 -8.028 -4.307 1.00 54.44 88 PHE A C 1
ATOM 674 O O . PHE A 1 88 ? 7.858 -7.349 -5.136 1.00 54.44 88 PHE A O 1
ATOM 681 N N . GLU A 1 89 ? 6.294 -8.873 -4.654 1.00 61.38 89 GLU A N 1
ATOM 682 C CA . GLU A 1 89 ? 5.795 -8.988 -6.020 1.00 61.38 89 GLU A CA 1
ATOM 683 C C . GLU A 1 89 ? 4.614 -8.028 -6.199 1.00 61.38 89 GLU A C 1
ATOM 685 O O . GLU A 1 89 ? 3.684 -8.006 -5.388 1.00 61.38 89 GLU A O 1
ATOM 690 N N . ARG A 1 90 ? 4.651 -7.206 -7.253 1.00 60.69 90 ARG A N 1
ATOM 691 C CA . ARG A 1 90 ? 3.492 -6.433 -7.713 1.00 60.69 90 ARG A CA 1
ATOM 692 C C . ARG A 1 90 ? 3.165 -6.865 -9.131 1.00 60.69 90 ARG A C 1
ATOM 694 O O . ARG A 1 90 ? 4.028 -6.796 -9.996 1.00 60.69 90 ARG A O 1
ATOM 701 N N . SER A 1 91 ? 1.915 -7.253 -9.350 1.00 70.94 91 SER A N 1
ATOM 702 C CA . SER A 1 91 ? 1.372 -7.567 -10.668 1.00 70.94 91 SER A CA 1
ATOM 703 C C . SER A 1 91 ? 0.207 -6.630 -10.972 1.00 70.94 91 SER A C 1
ATOM 705 O O . SER A 1 91 ? -0.579 -6.288 -10.083 1.00 70.94 91 SER A O 1
ATOM 707 N N . HIS A 1 92 ? 0.123 -6.175 -12.217 1.00 67.25 92 HIS A N 1
ATOM 708 C CA . HIS A 1 92 ? -0.959 -5.336 -12.709 1.00 67.25 92 HIS A CA 1
ATOM 709 C C . HIS A 1 92 ? -1.277 -5.715 -14.155 1.00 67.25 92 HIS A C 1
ATOM 711 O O . HIS A 1 92 ? -0.382 -6.077 -14.914 1.00 67.25 92 HIS A O 1
ATOM 717 N N . SER A 1 93 ? -2.548 -5.611 -14.537 1.00 77.31 93 SER A N 1
ATOM 718 C CA . SER A 1 93 ? -3.010 -5.878 -15.898 1.00 77.31 93 SER A CA 1
ATOM 719 C C . SER A 1 93 ? -3.665 -4.628 -16.457 1.00 77.31 93 SER A C 1
ATOM 721 O O . SER A 1 93 ? -4.521 -4.028 -15.807 1.00 77.31 93 SER A O 1
ATOM 723 N N . ILE A 1 94 ? -3.281 -4.258 -17.673 1.00 77.25 94 ILE A N 1
ATOM 724 C CA . ILE A 1 94 ? -3.854 -3.134 -18.411 1.00 77.25 94 ILE A CA 1
ATOM 725 C C . ILE A 1 94 ? -4.463 -3.648 -19.712 1.00 77.25 94 ILE A C 1
ATOM 727 O O . ILE A 1 94 ? -3.916 -4.545 -20.347 1.00 77.25 94 ILE A O 1
ATOM 731 N N . VAL A 1 95 ? -5.604 -3.083 -20.108 1.00 80.00 95 VAL A N 1
ATOM 732 C CA . VAL A 1 95 ? -6.269 -3.403 -21.378 1.00 80.00 95 VAL A CA 1
ATOM 733 C C . VAL A 1 95 ? -6.065 -2.234 -22.325 1.00 80.00 95 VAL A C 1
ATOM 735 O O . VAL A 1 95 ? -6.483 -1.114 -22.033 1.00 80.00 95 VAL A O 1
ATOM 738 N N . LEU A 1 96 ? -5.428 -2.493 -23.463 1.00 81.12 96 LEU A N 1
ATOM 739 C CA . LEU A 1 96 ? -5.086 -1.476 -24.451 1.00 81.12 96 LEU A CA 1
ATOM 740 C C . LEU A 1 96 ? -5.716 -1.814 -25.799 1.00 81.12 96 LEU A C 1
ATOM 742 O O . LEU A 1 96 ? -5.829 -2.974 -26.186 1.00 81.12 96 LEU A O 1
ATOM 746 N N . SER A 1 97 ? -6.142 -0.779 -26.521 1.00 83.31 97 SER A N 1
ATOM 747 C CA . SER A 1 97 ? -6.698 -0.939 -27.865 1.00 83.31 97 SER A CA 1
ATOM 748 C C . SER A 1 97 ? -5.568 -0.992 -28.887 1.00 83.31 97 SER A C 1
ATOM 750 O O . SER A 1 97 ? -4.978 0.036 -29.210 1.00 83.31 97 SER A O 1
ATOM 752 N N . GLY A 1 98 ? -5.274 -2.177 -29.416 1.00 83.88 98 GLY A N 1
ATOM 753 C CA . GLY A 1 98 ? -4.323 -2.333 -30.512 1.00 83.88 98 GLY A CA 1
ATOM 754 C C . GLY A 1 98 ? -3.745 -3.744 -30.624 1.00 83.88 98 GLY A C 1
ATOM 755 O O . GLY A 1 98 ? -3.930 -4.559 -29.723 1.00 83.88 98 GLY A O 1
ATOM 756 N N . PRO A 1 99 ? -3.050 -4.044 -31.733 1.00 86.00 99 PRO A N 1
ATOM 757 C CA . PRO A 1 99 ? -2.300 -5.284 -31.884 1.00 86.00 99 PRO A CA 1
ATOM 758 C C . PRO A 1 99 ? -1.181 -5.395 -30.843 1.00 86.00 99 PRO A C 1
ATOM 760 O O . PRO A 1 99 ? -0.438 -4.436 -30.613 1.00 86.00 99 PRO A O 1
ATOM 763 N N . ILE A 1 100 ? -1.056 -6.567 -30.223 1.00 83.44 100 ILE A N 1
ATOM 764 C CA . ILE A 1 100 ? -0.111 -6.801 -29.127 1.00 83.44 100 ILE A CA 1
ATOM 765 C C . ILE A 1 100 ? 1.348 -6.591 -29.536 1.00 83.44 100 ILE A C 1
ATOM 767 O O . ILE A 1 100 ? 2.114 -5.979 -28.801 1.00 83.44 100 ILE A O 1
ATOM 771 N N . ASP A 1 101 ? 1.697 -6.987 -30.756 1.00 83.81 101 ASP A N 1
ATOM 772 C CA . ASP A 1 101 ? 3.011 -6.817 -31.379 1.00 83.81 101 ASP A CA 1
ATOM 773 C C . ASP A 1 101 ? 3.404 -5.346 -31.578 1.00 83.81 101 ASP A C 1
ATOM 775 O O . ASP A 1 101 ? 4.582 -5.038 -31.743 1.00 83.81 101 ASP A O 1
ATOM 779 N N . ARG A 1 102 ? 2.436 -4.423 -31.542 1.00 85.06 102 ARG A N 1
ATOM 780 C CA . ARG A 1 102 ? 2.681 -2.975 -31.605 1.00 85.06 102 ARG A CA 1
ATOM 781 C C . ARG A 1 102 ? 2.674 -2.308 -30.243 1.00 85.06 102 ARG A C 1
ATOM 783 O O . ARG A 1 102 ? 3.423 -1.361 -30.030 1.00 85.06 102 ARG A O 1
ATOM 790 N N . VAL A 1 103 ? 1.791 -2.757 -29.359 1.00 87.75 103 VAL A N 1
ATOM 791 C CA . VAL A 1 103 ? 1.561 -2.111 -28.065 1.00 87.75 103 VAL A CA 1
ATOM 792 C C . VAL A 1 103 ? 2.568 -2.591 -27.026 1.00 87.75 103 VA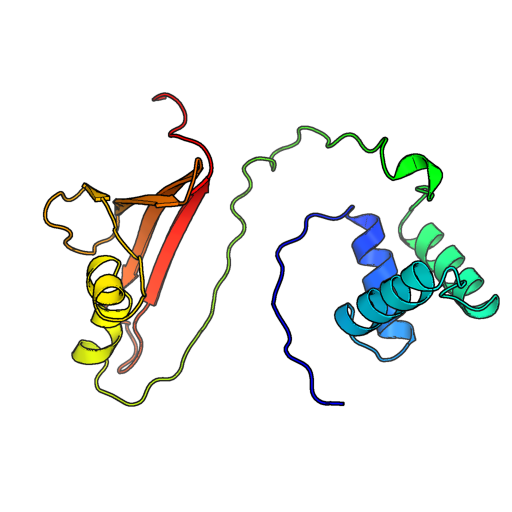L A C 1
ATOM 794 O O . VAL A 1 103 ? 3.138 -1.775 -26.313 1.00 87.75 103 VAL A O 1
ATOM 797 N N . PHE A 1 104 ? 2.828 -3.895 -26.962 1.00 86.00 104 PHE A N 1
ATOM 798 C CA . PHE A 1 104 ? 3.703 -4.493 -25.957 1.00 86.00 104 PHE A CA 1
ATOM 799 C C . PHE A 1 104 ? 5.143 -3.941 -25.985 1.00 86.00 104 PHE A C 1
ATOM 801 O O . PHE A 1 104 ? 5.661 -3.625 -24.913 1.00 86.00 104 PHE A O 1
ATOM 808 N N . PRO A 1 105 ? 5.777 -3.693 -27.156 1.00 88.38 105 PRO A N 1
ATOM 809 C CA . PRO A 1 105 ? 7.110 -3.088 -27.200 1.00 88.38 105 PRO A CA 1
ATOM 810 C C . PRO A 1 105 ? 7.211 -1.694 -26.563 1.00 88.38 105 PRO A C 1
ATOM 812 O O . PRO A 1 105 ? 8.302 -1.308 -26.147 1.00 88.38 105 PRO A O 1
ATOM 815 N N . LEU A 1 106 ? 6.106 -0.942 -26.452 1.00 88.69 106 LEU A N 1
ATOM 816 C CA . LEU A 1 106 ? 6.095 0.384 -25.815 1.00 88.69 106 LEU A CA 1
ATOM 817 C C . LEU A 1 106 ? 6.318 0.323 -24.298 1.00 88.69 106 LEU A C 1
ATOM 819 O O . LEU A 1 106 ? 6.677 1.339 -23.715 1.00 88.69 106 LEU A O 1
ATOM 823 N N . PHE A 1 107 ? 6.141 -0.848 -23.684 1.00 88.00 107 PHE A N 1
ATOM 824 C CA . PHE A 1 107 ? 6.354 -1.098 -22.253 1.00 88.00 107 PHE A CA 1
ATOM 825 C C . PHE A 1 107 ? 7.698 -1.793 -21.975 1.00 88.00 107 PHE A C 1
ATOM 827 O O . PHE A 1 107 ? 7.903 -2.394 -20.924 1.00 88.00 107 PHE A O 1
ATOM 834 N N . THR A 1 108 ? 8.617 -1.750 -22.942 1.00 90.06 108 THR A N 1
ATOM 835 C CA . THR A 1 108 ? 10.022 -2.127 -22.738 1.00 90.06 108 THR A CA 1
ATOM 836 C C . THR A 1 108 ? 10.817 -0.921 -22.246 1.00 90.06 108 THR A C 1
ATOM 838 O O . THR A 1 108 ? 10.415 0.206 -22.535 1.00 90.06 108 THR A O 1
ATOM 841 N N . PRO A 1 109 ? 11.984 -1.099 -21.599 1.00 90.94 109 PRO A N 1
ATOM 842 C CA . PRO A 1 109 ? 12.798 0.037 -21.164 1.00 90.94 109 PRO A CA 1
ATOM 843 C C . PRO A 1 109 ? 13.116 0.997 -22.316 1.00 90.94 109 PRO A C 1
ATOM 845 O O . PRO A 1 109 ? 13.041 2.207 -22.147 1.00 90.94 109 PRO A O 1
ATOM 848 N N . THR A 1 110 ? 13.397 0.472 -23.512 1.00 92.12 110 THR A N 1
ATOM 849 C CA . THR A 1 110 ? 13.598 1.287 -24.718 1.00 92.12 110 THR A CA 1
ATOM 850 C C . THR A 1 110 ? 12.300 1.947 -25.184 1.00 92.12 110 THR A C 1
ATOM 852 O O . THR A 1 110 ? 12.304 3.122 -25.537 1.00 92.12 110 THR A O 1
ATOM 855 N N . GLY A 1 111 ? 11.181 1.221 -25.182 1.00 90.44 111 GLY A N 1
ATOM 856 C CA . GLY A 1 111 ? 9.876 1.741 -25.595 1.00 90.44 111 GLY A CA 1
ATOM 857 C C . GLY A 1 111 ? 9.367 2.883 -24.718 1.00 90.44 111 GLY A C 1
ATOM 858 O O . GLY A 1 111 ? 8.828 3.857 -25.242 1.00 90.44 111 GLY A O 1
ATOM 859 N N . GLU A 1 112 ? 9.598 2.809 -23.408 1.00 92.00 112 GLU A N 1
ATOM 860 C CA . GLU A 1 112 ? 9.183 3.833 -22.445 1.00 92.00 112 GLU A CA 1
ATOM 861 C C . GLU A 1 112 ? 9.893 5.175 -22.667 1.00 92.00 112 GLU A C 1
ATOM 863 O O . GLU A 1 112 ? 9.302 6.220 -22.405 1.00 92.00 112 GLU A O 1
ATOM 868 N N . THR A 1 113 ? 11.083 5.192 -23.283 1.00 91.56 113 THR A N 1
ATOM 869 C CA . THR A 1 113 ? 11.770 6.449 -23.661 1.00 91.56 113 THR A CA 1
ATOM 870 C C . THR A 1 113 ? 10.959 7.311 -24.635 1.00 91.56 113 THR A C 1
ATOM 872 O O . THR A 1 113 ? 11.183 8.515 -24.739 1.00 91.56 113 THR A O 1
ATOM 875 N N . LEU A 1 114 ? 10.005 6.714 -25.359 1.00 90.44 114 LEU A N 1
ATOM 876 C CA . LEU A 1 114 ? 9.193 7.411 -26.354 1.00 90.44 114 LEU A CA 1
ATOM 877 C C . LEU A 1 114 ? 8.057 8.232 -25.735 1.00 90.44 114 LEU A C 1
ATOM 879 O O . LEU A 1 114 ? 7.478 9.070 -26.428 1.00 90.44 114 LEU A O 1
ATOM 883 N N . TRP A 1 115 ? 7.684 7.957 -24.483 1.00 91.44 115 TRP A N 1
ATOM 884 C CA . TRP A 1 115 ? 6.476 8.528 -23.881 1.00 91.44 115 TRP A CA 1
ATOM 885 C C . TRP A 1 115 ? 6.568 8.815 -22.375 1.00 91.44 115 TRP A C 1
ATOM 887 O O . TRP A 1 115 ? 5.667 9.463 -21.842 1.00 91.44 115 TRP A O 1
ATOM 897 N N . VAL A 1 116 ? 7.632 8.384 -21.691 1.00 86.69 116 VAL A N 1
ATOM 898 C CA . VAL A 1 116 ? 7.910 8.719 -20.288 1.00 86.69 116 VAL A CA 1
ATOM 899 C C . VAL A 1 116 ? 8.973 9.817 -20.228 1.00 86.69 116 VAL A C 1
ATOM 901 O O . VAL A 1 116 ? 10.147 9.593 -20.524 1.00 86.69 116 VAL A O 1
ATOM 904 N N . ASP A 1 117 ? 8.566 11.018 -19.816 1.00 88.56 117 ASP A N 1
ATOM 905 C CA . ASP A 1 117 ? 9.473 12.160 -19.682 1.00 88.56 117 ASP A CA 1
ATOM 906 C C . ASP A 1 117 ? 10.588 11.880 -18.659 1.00 88.56 117 ASP A C 1
ATOM 908 O O . ASP A 1 117 ? 10.332 11.523 -17.508 1.00 88.56 117 ASP A O 1
ATOM 912 N N . GLY A 1 118 ? 11.842 12.082 -19.072 1.00 85.00 118 GLY A N 1
ATOM 913 C CA . GLY A 1 118 ? 13.016 11.892 -18.211 1.00 85.00 118 GLY A CA 1
ATOM 914 C C . GLY A 1 118 ? 13.422 10.432 -17.983 1.00 85.00 118 GLY A C 1
ATOM 915 O O . GLY A 1 118 ? 14.295 10.175 -17.155 1.00 85.00 118 GLY A O 1
ATOM 916 N N . TRP A 1 119 ? 12.818 9.481 -18.699 1.00 88.44 119 TRP A N 1
ATOM 917 C CA . TRP A 1 119 ? 13.235 8.083 -18.677 1.00 88.44 119 TRP A CA 1
ATOM 918 C C . TRP A 1 119 ? 14.494 7.865 -19.531 1.00 88.44 119 TRP A C 1
ATOM 920 O O . TRP A 1 119 ? 14.433 7.900 -20.759 1.00 88.44 119 TRP A O 1
ATOM 930 N N . ASP A 1 120 ? 15.632 7.639 -18.869 1.00 90.50 120 ASP A N 1
ATOM 931 C CA . ASP A 1 120 ? 16.952 7.443 -19.490 1.00 90.50 120 ASP A CA 1
ATOM 932 C C . ASP A 1 120 ? 17.619 6.156 -18.953 1.00 90.50 120 ASP A C 1
ATOM 934 O O . ASP A 1 120 ? 18.351 6.193 -17.956 1.00 90.50 120 ASP A O 1
ATOM 938 N N . PRO A 1 121 ? 17.288 4.977 -19.516 1.00 92.69 121 PRO A N 1
ATOM 939 C CA . PRO A 1 121 ? 17.828 3.700 -19.065 1.00 92.69 121 PRO A CA 1
ATOM 940 C C . PRO A 1 121 ? 19.246 3.466 -19.600 1.00 92.69 121 PRO A C 1
ATOM 942 O O . PRO A 1 121 ? 19.487 3.429 -20.805 1.00 92.69 121 PRO A O 1
ATOM 945 N N . GLU A 1 122 ? 20.186 3.192 -18.698 1.00 94.19 122 GLU A N 1
ATOM 946 C CA . GLU A 1 122 ? 21.526 2.728 -19.055 1.00 94.19 122 GLU A CA 1
ATOM 947 C C . GLU A 1 122 ? 21.568 1.193 -19.046 1.00 94.19 122 GLU A C 1
ATOM 949 O O . GLU A 1 122 ? 21.461 0.553 -17.993 1.00 94.19 122 GLU A O 1
ATOM 954 N N . PHE A 1 123 ? 21.734 0.589 -20.223 1.00 94.12 123 PHE A N 1
ATOM 955 C CA . PHE A 1 123 ? 21.745 -0.863 -20.392 1.00 94.12 123 PHE A CA 1
ATOM 956 C C . PHE A 1 123 ? 23.079 -1.488 -19.975 1.00 94.12 123 PHE A C 1
ATOM 958 O O . PHE A 1 123 ? 24.133 -1.183 -20.530 1.00 94.12 123 PHE A O 1
ATOM 965 N N . LEU A 1 124 ? 23.021 -2.420 -19.021 1.00 92.75 124 LEU A N 1
ATOM 966 C CA . LEU A 1 124 ? 24.182 -3.181 -18.552 1.00 92.75 124 LEU A CA 1
ATOM 967 C C . LEU A 1 124 ? 24.292 -4.528 -19.285 1.00 92.75 124 LEU A C 1
ATOM 969 O O . LEU A 1 124 ? 25.393 -4.961 -19.629 1.00 92.75 124 LEU A O 1
ATOM 973 N N . HIS A 1 125 ? 23.157 -5.186 -19.550 1.00 92.12 125 HIS A N 1
ATOM 974 C CA . HIS A 1 125 ? 23.088 -6.433 -20.314 1.00 92.12 125 HIS A CA 1
ATOM 975 C C . HIS A 1 125 ? 21.691 -6.655 -20.929 1.00 92.12 125 HIS A C 1
ATOM 977 O O . HIS A 1 125 ? 20.712 -6.530 -20.207 1.00 92.12 125 HIS A O 1
ATOM 983 N N . PRO A 1 126 ? 21.565 -7.078 -22.199 1.00 91.06 126 PRO A N 1
ATOM 984 C CA . PRO A 1 126 ? 22.550 -6.841 -23.251 1.00 91.06 126 PRO A CA 1
ATOM 985 C C . PRO A 1 126 ? 22.769 -5.336 -23.470 1.00 91.06 126 PRO A C 1
ATOM 987 O O . PRO A 1 126 ? 21.906 -4.519 -23.168 1.00 91.06 126 PRO A O 1
ATOM 990 N N . GLN A 1 127 ? 23.943 -4.964 -23.983 1.00 90.50 127 GLN A N 1
ATOM 991 C CA . GLN A 1 127 ? 24.304 -3.553 -24.196 1.00 90.50 127 GLN A CA 1
ATOM 992 C C . GLN A 1 127 ? 23.542 -2.898 -25.355 1.00 90.50 127 GLN A C 1
ATOM 994 O O . GLN A 1 127 ? 23.502 -1.677 -25.448 1.00 90.50 127 GLN A O 1
ATOM 999 N N . ASP A 1 128 ? 22.951 -3.699 -26.240 1.00 90.56 128 ASP A N 1
ATOM 1000 C CA . ASP A 1 128 ? 22.135 -3.226 -27.362 1.00 90.56 128 ASP A CA 1
ATOM 1001 C C . ASP A 1 128 ? 20.705 -2.831 -26.951 1.00 90.56 128 ASP A C 1
ATOM 1003 O O . ASP A 1 128 ? 19.965 -2.290 -27.771 1.00 90.56 128 ASP A O 1
ATOM 1007 N N . GLY A 1 129 ? 20.318 -3.078 -25.693 1.00 88.31 129 GLY A N 1
ATOM 1008 C CA . GLY A 1 129 ? 18.982 -2.776 -25.186 1.00 88.31 129 GLY A CA 1
ATOM 1009 C C . GLY A 1 129 ? 17.891 -3.731 -25.678 1.00 88.31 129 GLY A C 1
ATOM 1010 O O . GLY A 1 129 ? 16.705 -3.427 -25.525 1.00 88.31 129 GLY A O 1
ATOM 1011 N N . GLU A 1 130 ? 18.247 -4.887 -26.248 1.00 91.25 130 GLU A N 1
ATOM 1012 C CA . GLU A 1 130 ? 17.275 -5.921 -26.607 1.00 91.25 130 GLU A CA 1
ATOM 1013 C C . GLU A 1 130 ? 16.578 -6.460 -25.351 1.00 91.25 130 GLU A C 1
ATOM 1015 O O . GLU A 1 130 ? 17.206 -7.057 -24.471 1.00 91.25 130 GLU A O 1
ATOM 1020 N N . THR A 1 131 ? 15.256 -6.284 -25.269 1.00 90.56 131 THR A N 1
ATOM 1021 C CA . THR A 1 131 ? 14.483 -6.777 -24.124 1.00 90.56 131 THR A CA 1
ATOM 1022 C C . THR A 1 131 ? 14.315 -8.285 -24.203 1.00 90.56 131 THR A C 1
ATOM 1024 O O . THR A 1 131 ? 13.696 -8.816 -25.123 1.00 90.56 131 THR A O 1
ATOM 1027 N N . ARG A 1 132 ? 14.873 -8.970 -23.206 1.00 90.12 132 ARG A N 1
ATOM 1028 C CA . ARG A 1 132 ? 14.800 -10.420 -23.036 1.00 90.12 132 ARG A CA 1
ATOM 1029 C C . ARG A 1 132 ? 14.937 -10.787 -21.566 1.00 90.12 132 ARG A C 1
ATOM 1031 O O . ARG A 1 132 ? 15.448 -10.000 -20.768 1.00 90.12 132 ARG A O 1
ATOM 1038 N N . GLN A 1 133 ? 14.540 -12.008 -21.220 1.00 90.38 133 GLN A N 1
ATOM 1039 C CA . GLN A 1 133 ? 14.796 -12.556 -19.892 1.00 90.38 133 GLN A CA 1
ATOM 1040 C C . GLN A 1 133 ? 16.297 -12.471 -19.562 1.00 90.38 133 GLN A C 1
ATOM 1042 O O . GLN A 1 133 ? 17.153 -12.816 -20.382 1.00 90.38 133 GLN A O 1
ATOM 1047 N N . GLY A 1 134 ? 16.612 -11.979 -18.365 1.00 89.44 134 GLY A N 1
ATOM 1048 C CA . GLY A 1 134 ? 17.976 -11.696 -17.924 1.00 89.44 134 GLY A CA 1
ATOM 1049 C C . GLY A 1 134 ? 18.515 -10.323 -18.339 1.00 89.44 134 GLY A C 1
ATOM 1050 O O . GLY A 1 134 ? 19.667 -10.029 -18.028 1.00 89.44 134 GLY A O 1
ATOM 1051 N N . MET A 1 135 ? 17.726 -9.478 -19.016 1.00 93.50 135 MET A N 1
ATOM 1052 C CA . MET A 1 135 ? 18.092 -8.077 -19.246 1.00 93.50 135 MET A CA 1
ATOM 1053 C C . MET A 1 135 ? 18.322 -7.359 -17.912 1.00 93.50 135 MET A C 1
ATOM 1055 O O . MET A 1 135 ? 17.523 -7.505 -16.991 1.00 93.50 135 MET A O 1
ATOM 1059 N N . VAL A 1 136 ? 19.369 -6.540 -17.837 1.00 93.56 136 VAL A N 1
ATOM 1060 C CA . VAL A 1 136 ? 19.697 -5.671 -16.711 1.00 93.56 136 VAL A CA 1
ATOM 1061 C C . VAL A 1 136 ? 19.979 -4.258 -17.213 1.00 93.56 136 VAL A C 1
ATOM 1063 O O . VAL A 1 136 ? 20.817 -4.056 -18.094 1.00 93.56 136 VAL A O 1
ATOM 1066 N N . PHE A 1 137 ? 19.322 -3.270 -16.618 1.00 93.50 137 PHE A N 1
ATOM 1067 C CA . PHE A 1 137 ? 19.585 -1.852 -16.861 1.00 93.50 137 PHE A CA 1
ATOM 1068 C C . PHE A 1 137 ? 19.498 -1.067 -15.552 1.00 93.50 137 PHE A C 1
ATOM 1070 O O . PHE A 1 137 ? 19.015 -1.573 -14.536 1.00 93.50 137 PHE A O 1
ATOM 1077 N N . ARG A 1 138 ? 19.991 0.169 -15.554 1.00 93.50 138 ARG A N 1
ATOM 1078 C CA . ARG A 1 138 ? 19.872 1.073 -14.410 1.00 93.50 138 ARG A CA 1
ATOM 1079 C C . ARG A 1 138 ? 19.299 2.416 -14.815 1.00 93.50 138 ARG A C 1
ATOM 1081 O O . ARG A 1 138 ? 19.478 2.855 -15.945 1.00 93.50 138 ARG A O 1
ATOM 1088 N N . THR A 1 139 ? 18.650 3.070 -13.866 1.00 90.69 139 THR A N 1
ATOM 1089 C CA . THR A 1 139 ? 18.203 4.458 -13.993 1.00 90.69 139 THR A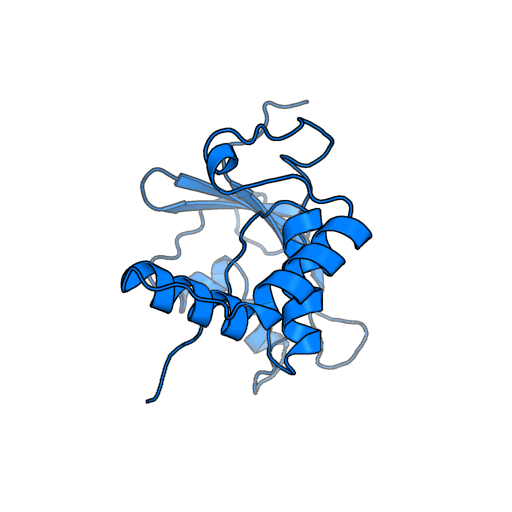 CA 1
ATOM 1090 C C . THR A 1 139 ? 18.731 5.272 -12.816 1.00 90.69 139 THR A C 1
ATOM 1092 O O . THR A 1 139 ? 18.900 4.744 -11.710 1.00 90.69 139 THR A O 1
ATOM 1095 N N . ALA A 1 140 ? 19.014 6.551 -13.062 1.00 86.50 140 ALA A N 1
ATOM 1096 C CA . ALA A 1 140 ? 19.448 7.501 -12.044 1.00 86.50 140 ALA A CA 1
ATOM 1097 C C . ALA A 1 140 ? 18.368 8.569 -11.835 1.00 86.50 140 ALA A C 1
ATOM 1099 O O . ALA A 1 140 ? 17.898 9.178 -12.794 1.00 86.50 140 ALA A O 1
ATOM 1100 N N . HIS A 1 141 ? 17.977 8.802 -10.582 1.00 77.81 141 HIS A N 1
ATOM 1101 C CA . HIS A 1 141 ? 17.058 9.878 -10.218 1.00 77.81 141 HIS A CA 1
ATOM 1102 C C . HIS A 1 141 ? 17.541 10.564 -8.937 1.00 77.81 141 HIS A C 1
ATOM 1104 O O . HIS A 1 141 ? 17.487 9.990 -7.850 1.00 77.81 141 HIS A O 1
ATOM 1110 N N . GLY A 1 142 ? 18.037 11.798 -9.067 1.00 78.75 142 GLY A N 1
ATOM 1111 C CA . GLY A 1 142 ? 18.730 12.479 -7.971 1.00 78.75 142 GLY A CA 1
ATOM 1112 C C . GLY A 1 142 ? 19.987 11.708 -7.553 1.00 78.75 142 GLY A C 1
ATOM 1113 O O . GLY A 1 142 ? 20.784 11.326 -8.406 1.00 78.75 142 GLY A O 1
ATOM 1114 N N . ASP A 1 143 ? 20.132 11.452 -6.253 1.00 75.50 143 ASP A N 1
ATOM 1115 C CA . ASP A 1 143 ? 21.251 10.683 -5.688 1.00 75.50 143 ASP A CA 1
ATOM 1116 C C . ASP A 1 143 ? 20.985 9.163 -5.651 1.00 75.50 143 ASP A C 1
ATOM 1118 O O . ASP A 1 143 ? 21.825 8.385 -5.192 1.00 75.50 143 ASP A O 1
ATOM 1122 N N . GLU A 1 144 ? 19.819 8.712 -6.127 1.00 74.31 144 GLU A N 1
ATOM 1123 C CA . GLU A 1 144 ? 19.433 7.302 -6.111 1.00 74.31 144 GLU A CA 1
ATOM 1124 C C . GLU A 1 144 ? 19.691 6.626 -7.462 1.00 74.31 144 GLU A C 1
ATOM 1126 O O . GLU A 1 144 ? 19.232 7.067 -8.518 1.00 74.31 144 GLU A O 1
ATOM 1131 N N . THR A 1 145 ? 20.397 5.493 -7.420 1.00 84.06 145 THR A N 1
ATOM 1132 C CA . THR A 1 145 ? 20.523 4.568 -8.553 1.00 84.06 145 THR A CA 1
ATOM 1133 C C . THR A 1 145 ? 19.624 3.360 -8.324 1.00 84.06 145 THR A C 1
ATOM 1135 O O . THR A 1 145 ? 19.710 2.701 -7.283 1.00 84.06 145 THR A O 1
ATOM 1138 N N . THR A 1 146 ? 18.786 3.047 -9.311 1.00 86.25 146 THR A N 1
ATOM 1139 C CA . THR A 1 146 ? 17.918 1.864 -9.302 1.00 86.25 146 THR A CA 1
ATOM 1140 C C . THR A 1 146 ? 18.394 0.862 -10.347 1.00 86.25 146 THR A C 1
ATOM 1142 O O . THR A 1 146 ? 18.596 1.227 -11.503 1.00 86.25 146 THR A O 1
ATOM 1145 N N . LEU A 1 147 ? 18.555 -0.401 -9.945 1.00 89.69 147 LEU A N 1
ATOM 1146 C CA . LEU A 1 147 ? 18.859 -1.522 -10.833 1.00 89.69 147 LEU A CA 1
ATOM 1147 C C . LEU A 1 147 ? 17.585 -2.297 -11.157 1.00 89.69 147 LEU A C 1
ATOM 1149 O O . LEU A 1 147 ? 16.787 -2.610 -10.272 1.00 89.69 147 LEU A O 1
ATOM 1153 N N . TRP A 1 148 ? 17.438 -2.646 -12.426 1.00 91.31 148 TRP A N 1
ATOM 1154 C CA . TRP A 1 148 ? 16.285 -3.340 -12.976 1.00 91.31 148 TRP A CA 1
ATOM 1155 C C . TRP A 1 148 ? 16.758 -4.619 -13.646 1.00 91.31 148 TRP A C 1
ATOM 1157 O O . TRP A 1 148 ? 17.679 -4.573 -14.456 1.00 91.31 148 TRP A O 1
ATOM 1167 N N . ALA A 1 149 ? 16.126 -5.748 -13.330 1.00 91.69 149 ALA A N 1
ATOM 1168 C CA . ALA A 1 149 ? 16.390 -7.030 -13.970 1.00 91.69 149 ALA A CA 1
ATOM 1169 C C . ALA A 1 149 ? 15.088 -7.633 -14.506 1.00 91.69 149 ALA A C 1
ATOM 1171 O O . ALA A 1 149 ? 14.152 -7.854 -13.741 1.00 91.69 149 ALA A O 1
ATOM 1172 N N . CYS A 1 150 ? 15.021 -7.913 -15.806 1.00 88.81 150 CYS A N 1
ATOM 1173 C CA . CYS A 1 150 ? 13.907 -8.633 -16.416 1.00 88.81 150 CYS A CA 1
ATOM 1174 C C . CYS A 1 150 ? 13.991 -10.108 -16.009 1.00 88.81 150 CYS A C 1
ATOM 1176 O O . CYS A 1 150 ? 14.894 -10.825 -16.448 1.00 88.81 150 CYS A O 1
ATOM 1178 N N . THR A 1 151 ? 13.092 -10.562 -15.136 1.00 86.44 151 THR A N 1
ATOM 1179 C CA . THR A 1 151 ? 13.086 -11.948 -14.642 1.00 86.44 151 THR A CA 1
ATOM 1180 C C . THR A 1 151 ? 12.278 -12.872 -15.527 1.00 86.44 151 THR A C 1
ATOM 1182 O O . THR A 1 151 ? 12.656 -14.033 -15.659 1.00 86.44 151 THR A O 1
ATOM 1185 N N . ASP A 1 152 ? 11.235 -12.342 -16.165 1.00 85.31 152 ASP A N 1
ATOM 1186 C CA . ASP A 1 152 ? 10.373 -13.063 -17.094 1.00 85.31 152 ASP A CA 1
ATOM 1187 C C . ASP A 1 152 ? 10.028 -12.165 -18.279 1.00 85.31 152 ASP A C 1
ATOM 1189 O O . ASP A 1 152 ? 9.769 -10.969 -18.121 1.00 85.31 152 ASP A O 1
ATOM 1193 N N . TRP A 1 153 ? 10.030 -12.756 -19.468 1.00 85.88 153 TRP A N 1
ATOM 1194 C CA . TRP A 1 153 ? 9.731 -12.086 -20.726 1.00 85.88 153 TRP A CA 1
ATOM 1195 C C . TRP A 1 153 ? 8.946 -13.041 -21.618 1.00 85.88 153 TRP A C 1
ATOM 1197 O O . TRP A 1 153 ? 9.496 -14.029 -22.103 1.00 85.88 153 TRP A O 1
ATOM 1207 N N . ASP A 1 154 ? 7.669 -12.738 -21.824 1.00 85.44 154 ASP A N 1
ATOM 1208 C CA . ASP A 1 154 ? 6.759 -13.499 -22.670 1.00 85.44 154 ASP A CA 1
ATOM 1209 C C . ASP A 1 154 ? 6.027 -12.554 -23.641 1.00 85.44 154 ASP A C 1
ATOM 1211 O O . ASP A 1 154 ? 4.935 -12.059 -23.345 1.00 85.44 154 ASP A O 1
ATOM 1215 N N . PRO A 1 155 ? 6.630 -12.255 -24.805 1.00 76.94 155 PRO A N 1
ATOM 1216 C CA . PRO A 1 155 ? 6.032 -11.377 -25.806 1.00 76.94 155 PRO A CA 1
ATOM 1217 C C . PRO A 1 155 ? 4.928 -12.056 -26.629 1.00 76.94 155 PRO A C 1
ATOM 1219 O O . PRO A 1 155 ? 4.288 -11.387 -27.441 1.00 76.94 155 PRO A O 1
ATOM 1222 N N . VAL A 1 156 ? 4.726 -13.370 -26.468 1.00 69.69 156 VAL A N 1
ATOM 1223 C CA . VAL A 1 156 ? 3.727 -14.160 -27.195 1.00 69.69 156 VAL A CA 1
ATOM 1224 C C . VAL A 1 156 ? 3.175 -15.214 -26.238 1.00 69.69 156 VAL A C 1
ATOM 1226 O O . VAL A 1 156 ? 3.587 -16.376 -26.282 1.00 69.69 156 VAL A O 1
ATOM 1229 N N . ALA A 1 157 ? 2.236 -14.815 -25.378 1.00 60.97 157 ALA A N 1
ATOM 1230 C CA . ALA A 1 157 ? 1.655 -15.763 -24.442 1.00 60.97 157 ALA A CA 1
ATOM 1231 C C . ALA A 1 157 ? 0.923 -16.894 -25.184 1.00 60.97 157 ALA A C 1
ATOM 1233 O O . ALA A 1 157 ? 0.480 -16.765 -26.329 1.00 60.97 157 ALA A O 1
ATOM 1234 N N . LEU A 1 158 ? 0.737 -18.017 -24.486 1.00 53.16 158 LEU A N 1
ATOM 1235 C CA . LEU A 1 158 ? 0.015 -19.198 -24.980 1.00 53.16 158 LEU A CA 1
ATOM 1236 C C . LEU A 1 158 ? -1.433 -18.889 -25.429 1.00 53.16 158 LEU A C 1
ATOM 1238 O O . LEU A 1 158 ? -2.017 -19.664 -26.190 1.00 53.16 158 LEU A O 1
ATOM 1242 N N . CYS A 1 159 ? -2.003 -17.767 -24.976 1.00 54.84 159 CYS A N 1
ATOM 1243 C CA . CYS A 1 159 ? -3.315 -17.256 -25.363 1.00 54.84 159 CYS A CA 1
ATOM 1244 C C . CYS A 1 159 ? -3.186 -16.120 -26.403 1.00 54.84 159 CYS A C 1
ATOM 1246 O O . CYS A 1 159 ? -2.441 -15.166 -26.173 1.00 54.84 159 CYS A O 1
ATOM 1248 N N . PRO A 1 160 ? -3.939 -16.149 -27.523 1.00 60.66 160 PRO A N 1
ATOM 1249 C CA . PRO A 1 160 ? -3.933 -15.056 -28.494 1.00 60.66 160 PRO A CA 1
ATOM 1250 C C . PRO A 1 160 ? -4.408 -13.738 -27.865 1.00 60.66 160 PRO A C 1
ATOM 1252 O O . PRO A 1 160 ? -5.562 -13.639 -27.454 1.00 60.66 160 PRO A O 1
ATOM 1255 N N . GLY A 1 161 ? -3.541 -12.722 -27.847 1.00 65.06 161 GLY A N 1
ATOM 1256 C CA . GLY A 1 161 ? -3.855 -11.388 -27.316 1.00 65.06 161 GLY A CA 1
ATOM 1257 C C . GLY A 1 161 ? -3.255 -11.074 -25.944 1.00 65.06 161 GLY A C 1
ATOM 1258 O O . GLY A 1 161 ? -3.385 -9.932 -25.507 1.00 65.06 161 GLY A O 1
ATOM 1259 N N . ASP A 1 162 ? -2.539 -12.023 -25.333 1.00 71.19 162 ASP A N 1
ATOM 1260 C CA . ASP A 1 162 ? -1.849 -11.835 -24.056 1.00 71.19 162 ASP A CA 1
ATOM 1261 C C . ASP A 1 162 ? -0.319 -11.787 -24.248 1.00 71.19 162 ASP A C 1
ATOM 1263 O O . ASP A 1 162 ? 0.250 -12.477 -25.097 1.00 71.19 162 ASP A O 1
ATOM 1267 N N . ALA A 1 163 ? 0.355 -10.948 -23.462 1.00 75.75 163 ALA A N 1
ATOM 1268 C CA . ALA A 1 163 ? 1.811 -10.868 -23.341 1.00 75.75 163 ALA A CA 1
ATOM 1269 C C . ALA A 1 163 ? 2.142 -10.343 -21.944 1.00 75.75 163 ALA A C 1
ATOM 1271 O O . ALA A 1 163 ? 1.354 -9.606 -21.342 1.00 75.75 163 ALA A O 1
ATOM 1272 N N . GLY A 1 164 ? 3.299 -10.728 -21.419 1.00 75.81 164 GLY A N 1
ATOM 1273 C CA . GLY A 1 164 ? 3.686 -10.417 -20.053 1.00 75.81 164 GLY A CA 1
ATOM 1274 C C . GLY A 1 164 ? 5.187 -10.258 -19.892 1.00 75.81 164 GLY A C 1
ATOM 1275 O O . GLY A 1 164 ? 5.990 -10.851 -20.606 1.00 75.81 164 GLY A O 1
ATOM 1276 N N . PHE A 1 165 ? 5.573 -9.446 -18.921 1.00 73.25 165 PHE A N 1
ATOM 1277 C CA . PHE A 1 165 ? 6.947 -9.349 -18.457 1.00 73.25 165 PHE A CA 1
ATOM 1278 C C . PHE A 1 165 ? 6.951 -9.151 -16.944 1.00 73.25 165 PHE A C 1
ATOM 1280 O O . PHE A 1 165 ? 5.989 -8.635 -16.371 1.00 73.25 165 PHE A O 1
ATOM 1287 N N . ALA A 1 166 ? 8.047 -9.535 -16.302 1.00 77.56 166 ALA A N 1
ATOM 1288 C CA . ALA A 1 166 ? 8.287 -9.268 -14.894 1.00 77.56 166 ALA A CA 1
ATOM 1289 C C . ALA A 1 166 ? 9.666 -8.634 -14.715 1.00 77.56 166 ALA A C 1
ATOM 1291 O O . ALA A 1 166 ? 10.658 -9.077 -15.302 1.00 77.56 166 ALA A O 1
ATOM 1292 N N . PHE A 1 167 ? 9.723 -7.600 -13.876 1.00 77.12 167 PHE A N 1
ATOM 1293 C CA . PHE A 1 167 ? 10.966 -6.959 -13.471 1.00 77.12 167 PHE A CA 1
ATOM 1294 C C . PHE A 1 167 ? 11.177 -7.112 -11.970 1.00 77.12 167 PHE A C 1
ATOM 1296 O O . PHE A 1 167 ? 10.294 -6.828 -11.160 1.00 77.12 167 PHE A O 1
ATOM 1303 N N . ARG A 1 168 ? 12.396 -7.493 -11.596 1.00 79.00 168 ARG A N 1
ATOM 1304 C CA . ARG A 1 168 ? 12.922 -7.329 -10.246 1.00 79.00 168 ARG A CA 1
ATOM 1305 C C . ARG A 1 168 ? 13.634 -5.986 -10.159 1.00 79.00 168 ARG A C 1
ATOM 1307 O O . ARG A 1 168 ? 14.466 -5.669 -11.004 1.00 79.00 168 ARG A O 1
ATOM 1314 N N . ILE A 1 169 ? 13.311 -5.221 -9.123 1.00 76.62 169 ILE A N 1
ATOM 1315 C CA . ILE A 1 169 ? 13.861 -3.887 -8.885 1.00 76.62 169 ILE A CA 1
ATOM 1316 C C . ILE A 1 169 ? 14.683 -3.936 -7.603 1.00 76.62 169 ILE A C 1
ATOM 1318 O O . ILE A 1 169 ? 14.163 -4.310 -6.552 1.00 76.62 169 ILE A O 1
ATOM 1322 N N . CYS A 1 170 ? 15.944 -3.530 -7.684 1.00 68.62 170 CYS A N 1
ATOM 1323 C CA . CYS A 1 170 ? 16.839 -3.397 -6.542 1.00 68.62 170 CYS A CA 1
ATOM 1324 C C . CYS A 1 170 ? 17.200 -1.915 -6.371 1.00 68.62 170 CYS A C 1
ATOM 1326 O O . CYS A 1 170 ? 17.698 -1.276 -7.300 1.00 68.62 170 CYS A O 1
ATOM 1328 N N . ARG A 1 171 ? 16.920 -1.359 -5.186 1.00 62.56 171 ARG A N 1
ATOM 1329 C CA . ARG A 1 171 ? 17.305 0.007 -4.800 1.00 62.56 171 ARG A CA 1
ATOM 1330 C C . ARG A 1 171 ? 18.485 -0.063 -3.840 1.00 62.56 171 ARG A C 1
ATOM 1332 O O . ARG A 1 171 ? 18.429 -0.809 -2.869 1.00 62.56 171 ARG A O 1
ATOM 1339 N N . GLY A 1 172 ? 19.523 0.724 -4.107 1.00 57.72 172 GLY A N 1
ATOM 1340 C CA . GLY A 1 172 ? 20.833 0.536 -3.483 1.00 57.72 172 GLY A CA 1
ATOM 1341 C C . GLY A 1 172 ? 21.677 -0.414 -4.330 1.00 57.72 172 GLY A C 1
ATOM 1342 O O . GLY A 1 172 ? 21.171 -1.414 -4.832 1.00 57.72 172 GLY A O 1
ATOM 1343 N N . GLY A 1 173 ? 22.929 -0.022 -4.579 1.00 48.47 173 GLY A N 1
ATOM 1344 C CA . GLY A 1 173 ? 23.812 -0.645 -5.568 1.00 48.47 173 GLY A CA 1
ATOM 1345 C C . GLY A 1 173 ? 23.980 -2.159 -5.418 1.00 48.47 173 GLY A C 1
ATOM 1346 O O . GLY A 1 173 ? 23.645 -2.733 -4.384 1.00 48.47 173 GLY A O 1
ATOM 1347 N N . LEU A 1 174 ? 24.513 -2.778 -6.481 1.00 45.03 174 LEU A N 1
ATOM 1348 C CA . LEU A 1 174 ? 24.770 -4.218 -6.570 1.00 45.03 174 LEU A CA 1
ATOM 1349 C C . LEU A 1 174 ? 25.292 -4.763 -5.226 1.00 45.03 174 LEU A C 1
ATOM 1351 O O . LEU A 1 174 ? 26.276 -4.217 -4.711 1.00 45.03 174 LEU A O 1
ATOM 1355 N N . PRO A 1 175 ? 24.702 -5.836 -4.666 1.00 42.97 175 PRO A N 1
ATOM 1356 C CA . PRO A 1 175 ? 25.405 -6.583 -3.636 1.00 42.97 175 PRO A CA 1
ATOM 1357 C C . PRO A 1 175 ? 26.771 -6.992 -4.213 1.00 42.97 175 PRO A C 1
ATOM 1359 O O . PRO A 1 175 ? 26.832 -7.373 -5.386 1.00 42.97 175 PRO A O 1
ATOM 1362 N N . PRO A 1 176 ? 27.869 -6.870 -3.445 1.00 33.59 176 PRO A N 1
ATOM 1363 C CA . PRO A 1 176 ? 29.180 -7.276 -3.931 1.00 33.59 176 PRO A CA 1
ATOM 1364 C C . PRO A 1 176 ? 29.117 -8.746 -4.355 1.00 33.59 176 PRO A C 1
ATOM 1366 O O . PRO A 1 176 ? 28.511 -9.557 -3.648 1.00 33.59 176 PRO A O 1
ATOM 1369 N N . ASP A 1 177 ? 29.701 -9.037 -5.521 1.00 48.62 177 ASP A N 1
ATOM 1370 C CA . ASP A 1 177 ? 29.735 -10.355 -6.159 1.00 48.62 177 ASP A CA 1
ATOM 1371 C C . ASP A 1 177 ? 29.909 -11.482 -5.125 1.00 48.62 177 ASP A C 1
ATOM 1373 O O . ASP A 1 177 ? 30.851 -11.471 -4.325 1.00 48.62 177 ASP A O 1
ATOM 1377 N N . ARG A 1 178 ? 28.974 -12.441 -5.131 1.00 37.25 178 ARG A N 1
ATOM 1378 C CA . ARG A 1 178 ? 29.107 -13.725 -4.429 1.00 37.25 178 ARG A CA 1
ATOM 1379 C C . ARG A 1 178 ? 29.784 -14.749 -5.322 1.00 37.25 178 ARG A C 1
ATOM 1381 O O . ARG A 1 178 ? 29.385 -14.832 -6.503 1.00 37.25 178 ARG A O 1
#